Protein AF-A0A5N5D7E8-F1 (afdb_monomer_lite)

Radius of gyration: 18.17 Å; chains: 1; bounding box: 44×40×48 Å

Structure (mmCIF, N/CA/C/O backbone):
data_AF-A0A5N5D7E8-F1
#
_entry.id   AF-A0A5N5D7E8-F1
#
loop_
_atom_site.group_PDB
_atom_site.id
_atom_site.type_symbol
_atom_site.label_atom_id
_atom_site.label_alt_id
_atom_site.label_comp_id
_atom_site.label_asym_id
_atom_site.label_entity_id
_atom_site.label_seq_id
_atom_site.pdbx_PDB_ins_code
_atom_site.Cartn_x
_atom_site.Cartn_y
_atom_site.Cartn_z
_atom_site.occupancy
_atom_site.B_iso_or_equiv
_atom_site.auth_seq_id
_atom_site.auth_comp_id
_atom_site.auth_asym_id
_atom_site.auth_atom_id
_atom_site.pdbx_PDB_model_num
ATOM 1 N N . ASP A 1 1 ? -6.649 -5.852 -1.761 1.00 91.31 1 ASP A N 1
ATOM 2 C CA . ASP A 1 1 ? -5.616 -6.654 -1.072 1.00 91.31 1 ASP A CA 1
ATOM 3 C C . ASP A 1 1 ? -4.740 -5.853 -0.122 1.00 91.31 1 ASP A C 1
ATOM 5 O O . ASP A 1 1 ? -4.848 -6.105 1.066 1.00 91.31 1 ASP A O 1
ATOM 9 N N . ALA A 1 2 ? -3.958 -4.857 -0.558 1.00 96.06 2 ALA A N 1
ATOM 10 C CA . ALA A 1 2 ? -3.145 -4.054 0.377 1.00 96.06 2 ALA A CA 1
ATOM 11 C C . ALA A 1 2 ? -3.980 -3.377 1.487 1.00 96.06 2 ALA A C 1
ATOM 13 O O . ALA A 1 2 ? -3.629 -3.458 2.658 1.00 96.06 2 ALA A O 1
ATOM 14 N N . VAL A 1 3 ? -5.140 -2.801 1.139 1.00 96.62 3 VAL A N 1
ATOM 15 C CA . VAL A 1 3 ? -6.089 -2.256 2.131 1.00 96.62 3 VAL A CA 1
ATOM 16 C C . VAL A 1 3 ? -6.576 -3.344 3.092 1.00 96.62 3 VAL A C 1
ATOM 18 O O . VAL A 1 3 ? -6.564 -3.141 4.297 1.00 96.62 3 VAL A O 1
ATOM 21 N N . LEU A 1 4 ? -6.938 -4.526 2.586 1.00 97.56 4 LEU A N 1
ATOM 22 C CA . LEU A 1 4 ? -7.361 -5.652 3.425 1.00 97.56 4 LEU A CA 1
ATOM 23 C C . LEU A 1 4 ? -6.251 -6.083 4.401 1.00 97.56 4 LEU A C 1
ATOM 25 O O . LEU A 1 4 ? -6.533 -6.353 5.563 1.00 97.56 4 LEU A O 1
ATOM 29 N N . TYR A 1 5 ? -4.993 -6.083 3.957 1.00 97.88 5 TYR A N 1
ATOM 30 C CA . TYR A 1 5 ? -3.845 -6.345 4.821 1.00 97.88 5 TYR A CA 1
ATOM 31 C C . TYR A 1 5 ? -3.638 -5.247 5.876 1.00 97.88 5 TYR A C 1
ATOM 33 O O . TYR A 1 5 ? -3.314 -5.564 7.015 1.00 97.88 5 TYR A O 1
ATOM 41 N N . ALA A 1 6 ? -3.900 -3.975 5.554 1.00 96.69 6 ALA A N 1
ATOM 42 C CA . ALA A 1 6 ? -3.865 -2.893 6.543 1.00 96.69 6 ALA A CA 1
ATOM 43 C C . ALA A 1 6 ? -4.884 -3.136 7.662 1.00 96.69 6 ALA A C 1
ATOM 45 O O . ALA A 1 6 ? -4.550 -3.045 8.840 1.00 96.69 6 ALA A O 1
ATOM 46 N N . PHE A 1 7 ? -6.109 -3.518 7.295 1.00 97.12 7 PHE A N 1
ATOM 47 C CA . PHE A 1 7 ? -7.129 -3.903 8.266 1.00 97.12 7 PHE A CA 1
ATOM 48 C C . PHE A 1 7 ? -6.718 -5.132 9.085 1.00 97.12 7 PHE A C 1
ATOM 50 O O . PHE A 1 7 ? -6.923 -5.129 10.293 1.00 97.12 7 PHE A O 1
ATOM 57 N N . ASP A 1 8 ? -6.107 -6.150 8.471 1.00 97.50 8 ASP A N 1
ATOM 58 C CA . ASP A 1 8 ? -5.588 -7.323 9.190 1.00 97.50 8 ASP A CA 1
ATOM 59 C C . ASP A 1 8 ? -4.533 -6.935 10.236 1.00 97.50 8 ASP A C 1
ATOM 61 O O . ASP A 1 8 ? -4.607 -7.357 11.387 1.00 97.50 8 ASP A O 1
ATOM 65 N N . LEU A 1 9 ? -3.571 -6.086 9.860 1.00 96.12 9 LEU A N 1
ATOM 66 C CA . LEU A 1 9 ? -2.525 -5.606 10.762 1.00 96.12 9 LEU A CA 1
ATOM 67 C C . LEU A 1 9 ? -3.116 -4.904 11.988 1.00 96.12 9 LEU A C 1
ATOM 69 O O . LEU A 1 9 ? -2.756 -5.234 13.120 1.00 96.12 9 LEU A O 1
ATOM 73 N N . VAL A 1 10 ? -4.053 -3.978 11.773 1.00 95.00 10 VAL A N 1
ATOM 74 C CA . VAL A 1 10 ? -4.685 -3.254 12.881 1.00 95.00 10 VAL A CA 1
ATOM 75 C C . VAL A 1 10 ? -5.560 -4.190 13.713 1.00 95.00 10 VAL A C 1
ATOM 77 O O . VAL A 1 10 ? -5.510 -4.139 14.940 1.00 95.00 10 VAL A O 1
ATOM 80 N N . LEU A 1 11 ? -6.300 -5.102 13.079 1.00 95.31 11 LEU A N 1
ATOM 81 C CA . LEU A 1 11 ? -7.153 -6.063 13.773 1.00 95.31 11 LEU A CA 1
ATOM 82 C C . LEU A 1 11 ? -6.343 -7.024 14.655 1.00 95.31 11 LEU A C 1
ATOM 84 O O . LEU A 1 11 ? -6.746 -7.300 15.782 1.00 95.31 11 LEU A O 1
ATOM 88 N N . ARG A 1 12 ? -5.185 -7.504 14.189 1.00 94.19 12 ARG A N 1
ATOM 89 C CA . ARG A 1 12 ? -4.280 -8.355 14.984 1.00 94.19 12 ARG A CA 1
ATOM 90 C C . ARG A 1 12 ? -3.715 -7.630 16.202 1.00 94.19 12 ARG A C 1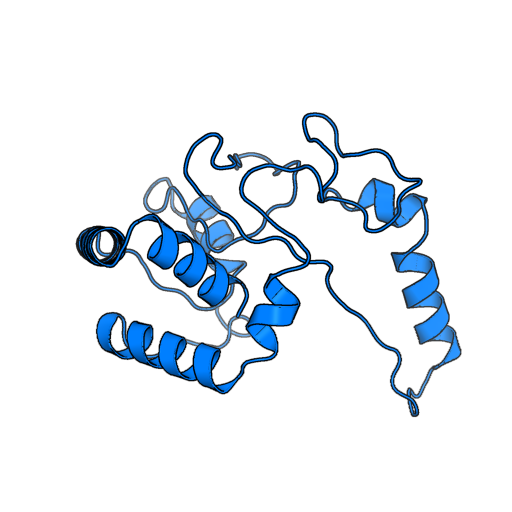
ATOM 92 O O . ARG A 1 12 ? -3.460 -8.271 17.217 1.00 94.19 12 ARG A O 1
ATOM 99 N N . GLN A 1 13 ? -3.508 -6.320 16.097 1.00 92.94 13 GLN A N 1
ATOM 100 C CA . GLN A 1 13 ? -2.916 -5.514 17.161 1.00 92.94 13 GLN A CA 1
ATOM 101 C C . GLN A 1 13 ? -3.950 -4.998 18.169 1.00 92.94 13 GLN A C 1
ATOM 103 O O . GLN A 1 13 ? -3.688 -5.002 19.368 1.00 92.94 13 GLN A O 1
ATOM 108 N N . GLN A 1 14 ? -5.112 -4.554 17.688 1.00 93.50 14 GLN A N 1
ATOM 109 C CA . GLN A 1 14 ? -6.129 -3.851 18.480 1.00 93.50 14 GLN A CA 1
ATOM 110 C C . GLN A 1 14 ? -7.372 -4.709 18.771 1.00 93.50 14 GLN A C 1
ATOM 112 O O . GLN A 1 14 ? -8.206 -4.353 19.604 1.00 93.50 14 GLN A O 1
ATOM 117 N N . GLY A 1 15 ? -7.508 -5.855 18.100 1.00 95.31 15 GLY A N 1
ATOM 118 C CA . GLY A 1 15 ? -8.643 -6.758 18.237 1.00 95.31 15 GLY A CA 1
ATOM 119 C C . GLY A 1 15 ? -9.931 -6.238 17.593 1.00 95.31 15 GLY A C 1
ATOM 120 O O . GLY A 1 15 ? -10.001 -5.147 17.027 1.00 95.31 15 GLY A O 1
ATOM 121 N N . LEU A 1 16 ? -10.990 -7.043 17.703 1.00 96.69 16 LEU A N 1
ATOM 122 C CA . LEU A 1 16 ? -12.302 -6.753 17.110 1.00 96.69 16 LEU A CA 1
ATOM 123 C C . LEU A 1 16 ? -12.936 -5.457 17.624 1.00 96.69 16 LEU A C 1
ATOM 125 O O . LEU A 1 16 ? -13.606 -4.777 16.855 1.00 96.69 16 LEU A O 1
ATOM 129 N N . ALA A 1 17 ? -12.673 -5.085 18.880 1.00 97.19 17 ALA A N 1
ATOM 130 C CA . ALA A 1 17 ? -13.223 -3.873 19.483 1.00 97.19 17 ALA A CA 1
ATOM 131 C C . ALA A 1 17 ? -12.837 -2.602 18.708 1.00 97.19 17 ALA A C 1
ATOM 133 O O . ALA A 1 17 ? -13.645 -1.682 18.600 1.00 97.19 17 ALA A O 1
ATOM 134 N N . TRP A 1 18 ? -11.635 -2.560 18.125 1.00 95.69 18 TRP A N 1
ATOM 135 C CA . TRP A 1 18 ? -11.238 -1.461 17.248 1.00 95.69 18 TRP A CA 1
ATOM 136 C C . TRP A 1 18 ? -12.099 -1.399 15.987 1.00 95.69 18 TRP A C 1
ATOM 138 O O . TRP A 1 18 ? -12.527 -0.317 15.587 1.00 95.69 18 TRP A O 1
ATOM 148 N N . PHE A 1 19 ? -12.380 -2.550 15.373 1.00 96.81 19 PHE A N 1
ATOM 149 C CA . PHE A 1 19 ? -13.180 -2.583 14.157 1.00 96.81 19 PHE A CA 1
ATOM 150 C C . PHE A 1 19 ? -14.634 -2.202 14.441 1.00 96.81 19 PHE A C 1
ATOM 152 O O . PHE A 1 19 ? -15.193 -1.376 13.728 1.00 96.81 19 PHE A O 1
ATOM 159 N N . ASP A 1 20 ? -15.218 -2.711 15.525 1.00 97.75 20 ASP A N 1
ATOM 160 C CA . ASP A 1 20 ? -16.570 -2.332 15.939 1.00 97.75 20 ASP A CA 1
ATOM 161 C C . ASP A 1 20 ? -16.656 -0.822 16.256 1.00 97.75 20 ASP A C 1
ATOM 163 O O . ASP A 1 20 ? -17.615 -0.157 15.860 1.00 97.75 20 ASP A O 1
ATOM 167 N N . ALA A 1 21 ? -15.622 -0.245 16.884 1.00 97.75 21 ALA A N 1
ATOM 168 C CA . ALA A 1 21 ? -15.532 1.198 17.113 1.00 97.75 21 ALA A CA 1
ATOM 169 C C . ALA A 1 21 ? -15.408 2.001 15.807 1.00 97.75 21 ALA A C 1
ATOM 171 O O . ALA A 1 21 ? -16.014 3.065 15.692 1.00 97.75 21 ALA A O 1
ATOM 172 N N . LEU A 1 22 ? -14.673 1.500 14.807 1.00 96.38 22 LEU A N 1
ATOM 173 C CA . LEU A 1 22 ? -14.616 2.112 13.477 1.00 96.38 22 LEU A CA 1
ATOM 174 C C . LEU A 1 22 ? -15.994 2.102 12.804 1.00 96.38 22 LEU A C 1
ATOM 176 O O . LEU A 1 22 ? -16.407 3.124 12.264 1.00 96.38 22 LEU A O 1
ATOM 180 N N . LEU A 1 23 ? -16.721 0.982 12.858 1.00 97.44 23 LEU A N 1
ATOM 181 C CA . LEU A 1 23 ? -18.067 0.877 12.282 1.00 97.44 23 LEU A CA 1
ATOM 182 C C . LEU A 1 23 ? -19.055 1.843 12.940 1.00 97.44 23 LEU A C 1
ATOM 184 O O . LEU A 1 23 ? -19.875 2.440 12.245 1.00 97.44 23 LEU A O 1
ATOM 188 N N . ALA A 1 24 ? -18.938 2.056 14.253 1.00 97.94 24 ALA A N 1
ATOM 189 C CA . ALA A 1 24 ? -19.766 3.015 14.981 1.00 97.94 24 ALA A CA 1
ATOM 190 C C . ALA A 1 24 ? -19.590 4.469 14.498 1.00 97.94 24 ALA A C 1
ATOM 192 O O . ALA A 1 24 ? -20.507 5.271 14.659 1.00 97.94 24 ALA A O 1
ATOM 193 N N . GLN A 1 25 ? -18.460 4.802 13.859 1.00 95.81 25 GLN A N 1
ATOM 194 C CA . GLN A 1 25 ? -18.242 6.118 13.246 1.00 95.81 25 GLN A CA 1
ATOM 195 C C . GLN A 1 25 ? -18.942 6.290 11.891 1.00 95.81 25 GLN A C 1
ATOM 197 O O . GLN A 1 25 ? -18.864 7.368 11.305 1.00 95.81 25 GLN A O 1
ATOM 202 N N . ASN A 1 26 ? -19.610 5.248 11.382 1.00 94.62 26 ASN A N 1
ATOM 203 C CA . ASN A 1 26 ? -20.286 5.232 10.084 1.00 94.62 26 ASN A CA 1
ATOM 204 C C . ASN A 1 26 ? -19.416 5.807 8.940 1.00 94.62 26 ASN A C 1
ATOM 206 O O . ASN A 1 26 ? -19.818 6.768 8.273 1.00 94.62 26 ASN A O 1
ATOM 210 N N . PRO A 1 27 ? -18.195 5.273 8.727 1.00 94.94 27 PRO A N 1
ATOM 211 C CA . PRO A 1 27 ? -17.299 5.787 7.704 1.00 94.94 27 PRO A CA 1
ATOM 212 C C . PRO A 1 27 ? -17.888 5.566 6.309 1.00 94.94 27 PRO A C 1
ATOM 214 O O . PRO A 1 27 ? -18.612 4.602 6.052 1.00 94.94 27 PRO A O 1
ATOM 217 N N . ARG A 1 28 ? -17.518 6.436 5.368 1.00 94.19 28 ARG A N 1
ATOM 218 C CA . ARG A 1 28 ? -17.849 6.227 3.960 1.00 94.19 28 ARG A CA 1
ATOM 219 C C . ARG A 1 28 ? -16.917 5.181 3.351 1.00 94.19 28 ARG A C 1
ATOM 221 O O . ARG A 1 28 ? -15.732 5.436 3.154 1.00 94.19 28 ARG A O 1
ATOM 228 N N . TRP A 1 29 ? -17.482 4.038 2.985 1.00 94.62 29 TRP A N 1
ATOM 229 C CA . TRP A 1 29 ? -16.794 3.007 2.214 1.00 94.62 29 TRP A CA 1
ATOM 230 C C . TRP A 1 29 ? -16.832 3.344 0.723 1.00 94.62 29 TRP A C 1
ATOM 232 O O . TRP A 1 29 ? -17.889 3.657 0.177 1.00 94.62 29 TRP A O 1
ATOM 242 N N . VAL A 1 30 ? -15.677 3.283 0.063 1.00 93.75 30 VAL A N 1
ATOM 243 C CA . VAL A 1 30 ? -15.540 3.522 -1.380 1.00 93.75 30 VAL A CA 1
ATOM 244 C C . VAL A 1 30 ? -14.652 2.469 -2.021 1.00 93.75 30 VAL A C 1
ATOM 246 O O . VAL A 1 30 ? -13.813 1.850 -1.362 1.00 93.75 30 VAL A O 1
ATOM 249 N N . ARG A 1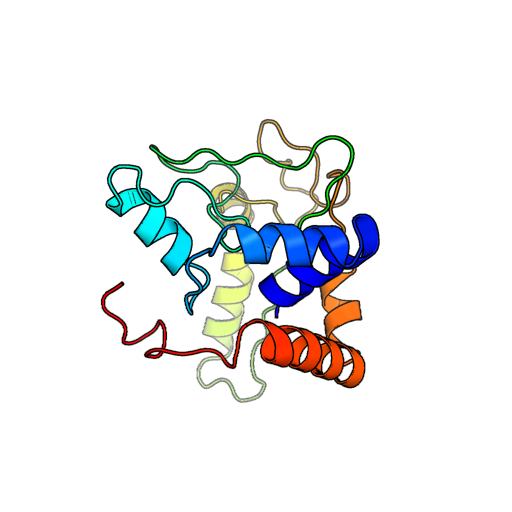 31 ? -14.836 2.271 -3.325 1.00 93.44 31 ARG A N 1
ATOM 250 C CA . ARG A 1 31 ? -13.913 1.497 -4.155 1.00 93.44 31 ARG A CA 1
ATOM 251 C C . ARG A 1 31 ? -12.800 2.420 -4.646 1.00 93.44 31 ARG A C 1
ATOM 253 O O . ARG A 1 31 ? -13.022 3.609 -4.801 1.00 93.44 31 ARG A O 1
ATOM 260 N N . GLY A 1 32 ? -11.625 1.845 -4.904 1.00 93.31 32 GLY A N 1
ATOM 261 C CA . GLY A 1 32 ? -10.454 2.584 -5.386 1.00 93.31 32 GLY A CA 1
ATOM 262 C C . GLY A 1 32 ? -9.660 3.213 -4.245 1.00 93.31 32 GLY A C 1
ATOM 263 O O . GLY A 1 32 ? -10.192 3.957 -3.433 1.00 93.31 32 GLY A O 1
ATOM 264 N N . SER A 1 33 ? -8.361 2.917 -4.164 1.00 93.94 33 SER A N 1
ATOM 265 C CA . SER A 1 33 ? -7.502 3.480 -3.111 1.00 93.94 33 SER A CA 1
ATOM 266 C C . SER A 1 33 ? -7.158 4.953 -3.338 1.00 93.94 33 SER A C 1
ATOM 268 O O . SER A 1 33 ? -6.716 5.608 -2.404 1.00 93.94 33 SER A O 1
ATOM 270 N N . ALA A 1 34 ? -7.371 5.489 -4.545 1.00 92.31 34 ALA A N 1
ATOM 271 C CA . ALA A 1 34 ? -7.220 6.918 -4.827 1.00 92.31 34 ALA A CA 1
ATOM 272 C C . ALA A 1 34 ? -8.419 7.739 -4.318 1.00 92.31 34 ALA A C 1
ATOM 274 O O . ALA A 1 34 ? -8.236 8.833 -3.785 1.00 92.31 34 ALA A O 1
ATOM 275 N N . THR A 1 35 ? -9.628 7.177 -4.397 1.00 93.44 35 THR A N 1
ATOM 276 C CA . THR A 1 35 ? -10.900 7.846 -4.093 1.00 93.44 35 THR A CA 1
ATOM 277 C C . THR A 1 35 ? -10.954 8.493 -2.702 1.00 93.44 35 THR A C 1
ATOM 279 O O . THR A 1 35 ? -11.422 9.626 -2.606 1.00 93.44 35 THR A O 1
ATOM 282 N N . PRO A 1 36 ? -10.434 7.887 -1.610 1.00 94.69 36 PRO A N 1
ATOM 283 C CA . PRO A 1 36 ? -10.386 8.560 -0.315 1.00 94.69 36 PRO A CA 1
ATOM 284 C C . PRO A 1 36 ? -9.609 9.881 -0.332 1.00 94.69 36 PRO A C 1
ATOM 286 O O . PRO A 1 36 ? -10.046 10.834 0.307 1.00 94.69 36 PRO A O 1
ATOM 289 N N . ALA A 1 37 ? -8.490 9.965 -1.061 1.00 94.12 37 ALA A N 1
ATOM 290 C CA . ALA A 1 37 ? -7.727 11.209 -1.158 1.00 94.12 37 ALA A CA 1
ATOM 291 C C . ALA A 1 37 ? -8.512 12.272 -1.937 1.00 94.12 37 ALA A C 1
ATOM 293 O O . ALA A 1 37 ? -8.645 13.390 -1.446 1.00 94.12 37 ALA A O 1
ATOM 294 N N . THR A 1 38 ? -9.110 11.902 -3.077 1.00 92.75 38 THR A N 1
ATOM 295 C CA . THR A 1 38 ? -9.985 12.791 -3.860 1.00 92.75 38 THR A CA 1
ATOM 296 C C . THR A 1 38 ? -11.124 13.347 -3.008 1.00 92.75 38 THR A C 1
ATOM 298 O O . THR A 1 38 ? -11.346 14.557 -2.963 1.00 92.75 38 THR A O 1
ATOM 301 N N . LEU A 1 39 ? -11.804 12.478 -2.255 1.00 93.62 39 LEU A N 1
ATOM 302 C CA . LEU A 1 39 ? -12.883 12.884 -1.361 1.00 93.62 39 LEU A CA 1
ATOM 303 C C . LEU A 1 39 ? -12.390 13.818 -0.257 1.00 93.62 39 LEU A C 1
ATOM 305 O O . LEU A 1 39 ? -13.014 14.849 -0.032 1.00 93.62 39 LEU A O 1
ATOM 309 N N . ILE A 1 40 ? -11.278 13.511 0.414 1.00 94.50 40 ILE A N 1
ATOM 310 C CA . ILE A 1 40 ? -10.718 14.390 1.452 1.00 94.50 40 ILE A CA 1
ATOM 311 C C . ILE A 1 40 ? -10.405 15.772 0.868 1.00 94.50 40 ILE A C 1
ATOM 313 O O . ILE A 1 40 ? -10.868 16.772 1.414 1.00 94.50 40 ILE A O 1
ATOM 317 N N . GLY A 1 41 ? -9.709 15.829 -0.273 1.00 92.00 41 GLY A N 1
ATOM 318 C CA . GLY A 1 41 ? -9.341 17.083 -0.934 1.00 92.00 41 GLY A CA 1
ATOM 319 C C . GLY A 1 41 ? -10.538 17.932 -1.371 1.00 92.00 41 GLY A C 1
ATOM 320 O O . GLY A 1 41 ? -10.472 19.158 -1.302 1.00 92.00 41 GLY A O 1
ATOM 321 N N . ASN A 1 42 ? -11.649 17.298 -1.758 1.00 90.56 42 ASN A N 1
ATOM 322 C CA . ASN A 1 42 ? -12.831 17.986 -2.288 1.00 90.56 42 ASN A CA 1
ATOM 323 C C . ASN A 1 42 ? -13.924 18.263 -1.242 1.00 90.56 42 ASN A C 1
ATOM 325 O O . ASN A 1 42 ? -14.835 19.051 -1.491 1.00 90.56 42 ASN A O 1
ATOM 329 N N . SER A 1 43 ? -13.884 17.621 -0.073 1.00 81.12 43 SER A N 1
ATOM 330 C CA . SER A 1 43 ? -15.052 17.544 0.820 1.00 81.12 43 SER A CA 1
ATOM 331 C C . SER A 1 43 ? -15.311 18.744 1.730 1.00 81.12 43 SER A C 1
ATOM 333 O O . SER A 1 43 ? -16.195 18.665 2.588 1.00 81.12 43 SER A O 1
ATOM 335 N N . ASN A 1 44 ? -14.565 19.841 1.576 1.00 85.31 44 ASN A N 1
ATOM 336 C CA . ASN A 1 44 ? -14.630 21.027 2.440 1.00 85.31 44 ASN A CA 1
ATOM 337 C C . ASN A 1 44 ? -14.729 20.676 3.947 1.00 85.31 44 ASN A C 1
ATOM 339 O O . ASN A 1 44 ? -15.506 21.272 4.691 1.00 85.31 44 ASN A O 1
ATOM 343 N N . GLY A 1 45 ? -13.988 19.646 4.379 1.00 83.06 45 GLY A N 1
ATOM 344 C CA . GLY A 1 45 ? -13.942 19.176 5.768 1.00 83.06 45 GLY A CA 1
ATOM 345 C C . GLY A 1 45 ? -14.948 18.086 6.157 1.00 83.06 45 GLY A C 1
ATOM 346 O O . GLY A 1 45 ? -14.930 17.656 7.306 1.00 83.06 45 GLY A O 1
ATOM 347 N N . THR A 1 46 ? -15.795 17.598 5.243 1.00 90.44 46 THR A N 1
ATOM 348 C CA . THR A 1 46 ? -16.720 16.480 5.539 1.00 90.44 46 THR A CA 1
ATOM 349 C C . THR A 1 46 ? -15.974 15.149 5.690 1.00 90.44 46 THR A C 1
ATOM 351 O O . THR A 1 46 ? -16.330 14.336 6.540 1.00 90.44 46 THR A O 1
ATOM 354 N N . TYR A 1 47 ? -14.920 14.928 4.900 1.00 93.38 47 TYR A N 1
ATOM 355 C CA . TYR A 1 47 ? -13.988 13.811 5.047 1.00 93.38 47 TYR A CA 1
ATOM 356 C C . TYR A 1 47 ? -12.604 14.368 5.365 1.00 93.38 47 TYR A C 1
ATOM 358 O O . TYR A 1 47 ? -12.088 15.222 4.649 1.00 93.38 47 TYR A O 1
ATOM 366 N N . THR A 1 48 ? -11.998 13.888 6.447 1.00 92.38 48 THR A N 1
ATOM 367 C CA . THR A 1 48 ? -10.776 14.499 6.992 1.00 92.38 48 THR A CA 1
ATOM 368 C C . THR A 1 48 ? -9.588 13.551 7.057 1.00 92.38 48 THR A C 1
ATOM 370 O O . THR A 1 48 ? -8.453 14.016 7.100 1.00 92.38 48 THR A O 1
ATOM 373 N N . ALA A 1 49 ? -9.814 12.236 7.052 1.00 93.88 49 ALA A N 1
ATOM 374 C CA . ALA A 1 49 ? -8.748 11.255 7.192 1.00 93.88 49 ALA A CA 1
ATOM 375 C C . ALA A 1 49 ? -9.083 9.929 6.503 1.00 93.88 49 ALA A C 1
ATOM 377 O O . ALA A 1 49 ? -10.240 9.519 6.410 1.00 93.88 49 ALA A O 1
ATOM 378 N N . SER A 1 50 ? -8.038 9.240 6.052 1.00 94.62 50 SER A N 1
ATOM 379 C CA . SER A 1 50 ? -8.089 7.862 5.576 1.00 94.62 50 SER A CA 1
ATOM 380 C C . SER A 1 50 ? -6.727 7.209 5.796 1.00 94.62 50 SER A C 1
ATOM 382 O O . SER A 1 50 ? -5.697 7.856 5.631 1.00 94.62 50 SER A O 1
ATOM 384 N N . PHE A 1 51 ? -6.726 5.920 6.134 1.00 93.69 51 PHE A N 1
ATOM 385 C CA . PHE A 1 51 ? -5.523 5.077 6.164 1.00 93.69 51 PHE A CA 1
ATOM 386 C C . PHE A 1 51 ? -5.498 4.070 4.998 1.00 93.69 51 PHE A C 1
ATOM 388 O O . PHE A 1 51 ? -4.708 3.130 4.989 1.00 93.69 51 PHE A O 1
ATOM 395 N N . THR A 1 52 ? -6.389 4.241 4.015 1.00 94.94 52 THR A N 1
ATOM 396 C CA . THR A 1 52 ? -6.601 3.306 2.897 1.00 94.94 52 THR A CA 1
ATOM 397 C C . THR A 1 52 ? -6.162 3.883 1.547 1.00 94.94 52 THR A C 1
ATOM 399 O O . THR A 1 52 ? -6.534 3.349 0.501 1.00 94.94 52 THR A O 1
ATOM 402 N N . THR A 1 53 ? -5.403 4.982 1.565 1.00 94.06 53 THR A N 1
ATOM 403 C CA . THR A 1 53 ? -4.839 5.670 0.393 1.00 94.06 53 THR A CA 1
ATOM 404 C C . THR A 1 53 ? -3.321 5.807 0.526 1.00 94.06 53 THR A C 1
ATOM 406 O O . THR A 1 53 ? -2.767 5.604 1.606 1.00 94.06 53 THR A O 1
ATOM 409 N N . ALA A 1 54 ? -2.645 6.141 -0.572 1.00 90.44 54 ALA A N 1
ATOM 410 C CA . ALA A 1 54 ? -1.213 6.401 -0.612 1.00 90.44 54 ALA A CA 1
ATOM 411 C C . ALA A 1 54 ? -0.943 7.709 -1.368 1.00 90.44 54 ALA A C 1
ATOM 413 O O . ALA A 1 54 ? -1.433 7.896 -2.480 1.00 90.44 54 ALA A O 1
ATOM 414 N N . LEU A 1 55 ? -0.146 8.593 -0.765 1.00 90.38 55 LEU A N 1
ATOM 415 C CA . LEU A 1 55 ? 0.197 9.920 -1.299 1.00 90.38 55 LEU A CA 1
ATOM 416 C C . LEU A 1 55 ? 1.723 10.164 -1.339 1.00 90.38 55 LEU A C 1
ATOM 418 O O . LEU A 1 55 ? 2.170 11.298 -1.484 1.00 90.38 55 LEU A O 1
ATOM 422 N N . GLY A 1 56 ? 2.524 9.099 -1.219 1.00 88.19 56 GLY A N 1
ATOM 423 C CA . GLY A 1 56 ? 3.988 9.178 -1.141 1.00 88.19 56 GLY A CA 1
ATOM 424 C C . GLY A 1 56 ? 4.493 9.575 0.250 1.00 88.19 56 GLY A C 1
ATOM 425 O O . GLY A 1 56 ? 3.760 9.477 1.227 1.00 88.19 56 GLY A O 1
ATOM 426 N N . LEU A 1 57 ? 5.759 9.986 0.345 1.00 90.25 57 LEU A N 1
ATOM 427 C CA . LEU A 1 57 ? 6.388 10.458 1.594 1.00 90.25 57 LEU A CA 1
ATOM 428 C C . LEU A 1 57 ? 6.501 11.981 1.684 1.00 90.25 57 LEU A C 1
ATOM 430 O O . LEU A 1 57 ? 6.798 12.524 2.747 1.00 90.25 57 LEU A O 1
ATOM 434 N N . SER A 1 58 ? 6.234 12.654 0.568 1.00 88.75 58 SER A N 1
ATOM 435 C CA . SER A 1 58 ? 6.134 14.104 0.452 1.00 88.75 58 SER A CA 1
ATOM 436 C C . SER A 1 58 ? 4.766 14.436 -0.155 1.00 88.75 58 SER A C 1
ATOM 438 O O . SER A 1 58 ? 4.661 14.615 -1.373 1.00 88.75 58 SER A O 1
ATOM 440 N N . PRO A 1 59 ? 3.688 14.408 0.651 1.00 90.19 59 PRO A N 1
ATOM 441 C CA . PRO A 1 59 ? 2.349 14.688 0.152 1.00 90.19 59 PRO A CA 1
ATOM 442 C C . PRO A 1 59 ? 2.252 16.132 -0.363 1.00 90.19 59 PRO A C 1
ATOM 444 O O . PRO A 1 59 ? 2.777 17.047 0.277 1.00 90.19 59 PRO A O 1
ATOM 447 N N . PRO A 1 60 ? 1.554 16.384 -1.483 1.00 89.31 60 PRO A N 1
ATOM 448 C CA . PRO A 1 60 ? 1.284 17.748 -1.914 1.00 89.31 60 PRO A CA 1
ATOM 449 C C . PRO A 1 60 ? 0.291 18.429 -0.961 1.00 89.31 60 PRO A C 1
ATOM 451 O O . PRO A 1 60 ? -0.582 17.782 -0.381 1.00 89.31 60 PRO A O 1
ATOM 454 N N . ALA A 1 61 ? 0.368 19.756 -0.840 1.00 88.44 61 ALA A N 1
ATOM 455 C CA . ALA A 1 61 ? -0.654 20.524 -0.130 1.00 88.44 61 ALA A CA 1
ATOM 456 C C . ALA A 1 61 ? -2.047 20.293 -0.766 1.00 88.44 61 ALA A C 1
ATOM 458 O O . ALA A 1 61 ? -2.139 20.194 -1.992 1.00 88.44 61 ALA A O 1
ATOM 459 N N . PRO A 1 62 ? -3.135 20.228 0.027 1.00 88.62 62 PRO A N 1
ATOM 460 C CA . PRO A 1 62 ? -3.216 20.485 1.470 1.00 88.62 62 PRO A CA 1
ATOM 461 C C . PRO A 1 62 ? -3.046 19.230 2.347 1.00 88.62 62 PRO A C 1
ATOM 463 O O . PRO A 1 62 ? -3.385 19.266 3.529 1.00 88.62 62 PRO A O 1
ATOM 466 N N . TYR A 1 63 ? -2.586 18.108 1.790 1.00 93.31 63 TYR A N 1
ATOM 467 C CA . TYR A 1 63 ? -2.528 16.846 2.520 1.00 93.31 63 TYR A CA 1
ATOM 468 C C . TYR A 1 63 ? -1.384 16.818 3.533 1.00 93.31 63 TYR A C 1
ATOM 470 O O . TYR A 1 63 ? -0.320 17.399 3.327 1.00 93.31 63 TYR A O 1
ATOM 478 N N . ASN A 1 64 ? -1.603 16.069 4.611 1.00 91.94 64 ASN A N 1
ATOM 479 C CA . ASN A 1 64 ? -0.559 15.662 5.537 1.00 91.94 64 ASN A CA 1
ATOM 480 C C . ASN A 1 64 ? -0.589 14.139 5.690 1.00 91.94 64 ASN A C 1
ATOM 482 O O . ASN A 1 64 ? -1.657 13.530 5.621 1.00 91.94 64 ASN A O 1
ATOM 486 N N . ILE A 1 65 ? 0.575 13.536 5.916 1.00 90.69 65 ILE A N 1
ATOM 487 C CA . ILE A 1 65 ? 0.715 12.105 6.186 1.00 90.69 65 ILE A CA 1
ATOM 488 C C . ILE A 1 65 ? 1.386 11.951 7.543 1.00 90.69 65 ILE A C 1
ATOM 490 O O . ILE A 1 65 ? 2.350 12.646 7.853 1.00 90.69 65 ILE A O 1
ATOM 494 N N . SER A 1 66 ? 0.880 11.020 8.342 1.00 89.88 66 SER A N 1
ATOM 495 C CA . SER A 1 66 ? 1.529 10.570 9.565 1.00 89.88 66 SER A CA 1
ATOM 496 C C . SER A 1 66 ? 1.646 9.053 9.558 1.00 89.88 66 SER A C 1
ATOM 498 O O . SER A 1 66 ? 0.791 8.342 9.025 1.00 89.88 66 SER A O 1
ATOM 500 N N . PHE A 1 67 ? 2.721 8.564 10.166 1.00 89.94 67 PHE A N 1
ATOM 501 C CA . PHE A 1 67 ? 2.920 7.146 10.420 1.00 89.94 67 PHE A CA 1
ATOM 502 C C . PHE A 1 67 ? 2.680 6.866 11.904 1.00 89.94 67 PHE A C 1
ATOM 504 O O . PHE A 1 67 ? 2.967 7.721 12.744 1.00 89.94 67 PHE A O 1
ATOM 511 N N . PRO A 1 68 ? 2.134 5.696 12.261 1.00 86.00 68 PRO A N 1
ATOM 512 C CA . PRO A 1 68 ? 1.922 5.353 13.659 1.00 86.00 68 PRO A CA 1
ATOM 513 C C . PRO A 1 68 ? 3.265 5.145 14.383 1.00 86.00 68 PRO A C 1
ATOM 515 O O . PRO A 1 68 ? 3.937 4.143 14.175 1.00 86.00 68 PRO A O 1
ATOM 518 N N . GLU A 1 69 ? 3.650 6.086 15.251 1.00 66.06 69 GLU A N 1
ATOM 519 C CA . GLU A 1 69 ? 4.997 6.136 15.852 1.00 66.06 69 GLU A CA 1
ATOM 520 C C . GLU A 1 69 ? 5.263 5.090 16.951 1.00 66.06 69 GLU A C 1
ATOM 522 O O . GLU A 1 69 ? 6.410 4.710 17.168 1.00 66.06 69 GLU A O 1
ATOM 527 N N . THR A 1 70 ? 4.237 4.632 17.680 1.00 66.94 70 THR A N 1
ATOM 528 C CA . THR A 1 70 ? 4.438 3.852 18.924 1.00 66.94 70 THR A CA 1
ATOM 529 C C . THR A 1 70 ? 3.658 2.543 19.018 1.00 66.94 70 THR A C 1
ATOM 531 O O . THR A 1 70 ? 4.110 1.621 19.694 1.00 66.94 70 THR A O 1
ATOM 534 N N . SER A 1 71 ? 2.487 2.428 18.386 1.00 68.62 71 SER A N 1
ATOM 535 C CA . SER A 1 71 ? 1.582 1.286 18.620 1.00 68.62 71 SER A CA 1
ATOM 536 C C . SER A 1 71 ? 0.632 0.975 17.464 1.00 68.62 71 SER A C 1
ATOM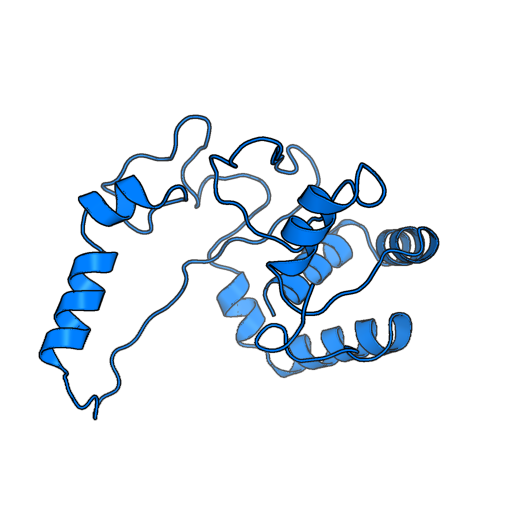 538 O O . SER A 1 71 ? -0.389 0.319 17.665 1.00 68.62 71 SER A O 1
ATOM 540 N N . GLY A 1 72 ? 0.953 1.426 16.253 1.00 81.50 72 GLY A N 1
ATOM 541 C CA . GLY A 1 72 ? 0.170 1.107 15.063 1.00 81.50 72 GLY A CA 1
ATOM 542 C C . GLY A 1 72 ? 1.031 0.490 13.975 1.00 81.50 72 GLY A C 1
ATOM 543 O O . GLY A 1 72 ? 2.252 0.643 13.960 1.00 81.50 72 GLY A O 1
ATOM 544 N N . ALA A 1 73 ? 0.364 -0.206 13.066 1.00 91.81 73 ALA A N 1
ATOM 545 C CA . ALA A 1 73 ? 0.974 -0.802 11.898 1.00 91.81 73 ALA A CA 1
ATOM 546 C C . ALA A 1 73 ? 0.400 -0.178 10.623 1.00 91.81 73 ALA A C 1
ATOM 548 O O . ALA A 1 73 ? -0.769 0.208 10.576 1.00 91.81 73 ALA A O 1
ATOM 549 N N . PHE A 1 74 ? 1.219 -0.095 9.584 1.00 94.12 74 PHE A N 1
ATOM 550 C CA . PHE A 1 74 ? 0.806 0.314 8.250 1.00 94.12 74 PHE A CA 1
ATOM 551 C C . PHE A 1 74 ? 1.417 -0.613 7.204 1.00 94.12 74 PHE A C 1
ATOM 553 O O . PHE A 1 74 ? 2.227 -1.488 7.507 1.00 94.12 74 PHE A O 1
ATOM 560 N N . VAL A 1 75 ? 0.972 -0.456 5.961 1.00 95.00 75 VAL A N 1
ATOM 561 C CA . VAL A 1 75 ? 1.334 -1.362 4.876 1.00 95.00 75 VAL A CA 1
ATOM 562 C C . VAL A 1 75 ? 2.375 -0.715 3.978 1.00 95.00 75 VAL A C 1
ATOM 564 O O . VAL A 1 75 ? 2.144 0.355 3.420 1.00 95.00 75 VAL A O 1
ATOM 567 N N . THR A 1 76 ? 3.487 -1.414 3.776 1.00 95.00 76 THR A N 1
ATOM 568 C CA . THR A 1 76 ? 4.445 -1.150 2.698 1.00 95.00 76 THR A CA 1
ATOM 569 C C . THR A 1 76 ? 4.758 -2.443 1.958 1.00 95.00 76 THR A C 1
ATOM 571 O O . THR A 1 76 ? 4.657 -3.539 2.511 1.00 95.00 76 THR A O 1
ATOM 574 N N . TRP A 1 77 ? 5.092 -2.326 0.675 1.00 96.25 77 TRP A N 1
ATOM 575 C CA . TRP A 1 77 ? 5.547 -3.439 -0.151 1.00 96.25 77 TRP A CA 1
ATOM 576 C C . TRP A 1 77 ? 6.295 -2.899 -1.372 1.00 96.25 77 TRP A C 1
ATOM 578 O O . TRP A 1 77 ? 5.966 -1.816 -1.862 1.00 96.25 77 TRP A O 1
ATOM 588 N N . PRO A 1 78 ? 7.272 -3.644 -1.906 1.00 95.19 78 PRO A N 1
ATOM 589 C CA . PRO A 1 78 ? 7.815 -3.347 -3.219 1.00 95.19 78 PRO A CA 1
ATOM 590 C C . PRO A 1 78 ? 6.797 -3.769 -4.282 1.00 95.19 78 PRO A C 1
ATOM 592 O O . PRO A 1 78 ? 6.452 -4.950 -4.393 1.00 95.19 78 PRO A O 1
ATOM 595 N N . GLN A 1 79 ? 6.307 -2.820 -5.079 1.00 94.19 79 GLN A N 1
ATOM 596 C CA . GLN A 1 79 ? 5.470 -3.153 -6.228 1.00 94.19 79 GLN A CA 1
ATOM 597 C C . GLN A 1 79 ? 6.277 -4.022 -7.202 1.00 94.19 79 GLN A C 1
ATOM 599 O O . GLN A 1 79 ? 7.363 -3.641 -7.642 1.00 94.19 79 GLN A O 1
ATOM 604 N N . THR A 1 80 ? 5.760 -5.205 -7.528 1.00 94.69 80 THR A N 1
ATOM 605 C CA . THR A 1 80 ? 6.448 -6.150 -8.411 1.00 94.69 80 THR A CA 1
ATOM 606 C C . THR A 1 80 ? 6.083 -5.901 -9.871 1.00 94.69 80 THR A C 1
ATOM 608 O O . THR A 1 80 ? 4.966 -5.504 -10.201 1.00 94.69 80 THR A O 1
ATOM 611 N N . GLY A 1 81 ? 7.042 -6.148 -10.761 1.00 94.69 81 GLY A N 1
ATOM 612 C CA . GLY A 1 81 ? 6.852 -6.099 -12.207 1.00 94.69 81 GLY A CA 1
ATOM 613 C C . GLY A 1 81 ? 7.544 -7.282 -12.871 1.00 94.69 81 GLY A C 1
ATOM 614 O O . GLY A 1 81 ? 8.572 -7.759 -12.389 1.00 94.69 81 GLY A O 1
ATOM 615 N N . ALA A 1 82 ? 6.999 -7.744 -13.994 1.00 97.56 82 ALA A N 1
ATOM 616 C CA . ALA A 1 82 ? 7.573 -8.818 -14.795 1.00 97.56 82 ALA A CA 1
ATOM 617 C C . ALA A 1 82 ? 7.349 -8.558 -16.288 1.00 97.56 82 ALA A C 1
ATOM 619 O O . ALA A 1 82 ? 6.345 -7.970 -16.687 1.00 97.56 82 ALA A O 1
ATOM 620 N N . ILE A 1 83 ? 8.270 -9.057 -17.112 1.00 98.00 83 ILE A N 1
ATOM 621 C CA . ILE A 1 83 ? 8.130 -9.062 -1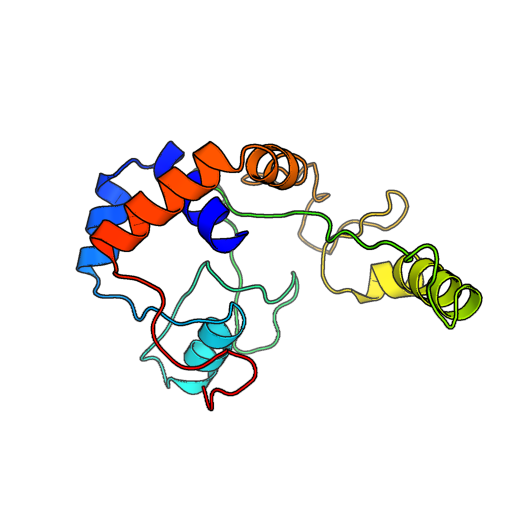8.567 1.00 98.00 83 ILE A CA 1
ATOM 622 C C . ILE A 1 83 ? 7.496 -10.394 -18.959 1.00 98.00 83 ILE A C 1
ATOM 624 O O . ILE A 1 83 ? 8.036 -11.457 -18.648 1.00 98.00 83 ILE A O 1
ATOM 628 N N . LEU A 1 84 ? 6.347 -10.345 -19.635 1.00 97.75 84 LEU A N 1
ATOM 629 C CA . LEU A 1 84 ? 5.712 -11.547 -20.170 1.00 97.75 84 LEU A CA 1
ATOM 630 C C . LEU A 1 84 ? 6.622 -12.199 -21.215 1.00 97.75 84 LEU A C 1
ATOM 632 O O . LEU A 1 84 ? 7.217 -11.503 -22.038 1.00 97.75 84 LEU A O 1
ATOM 636 N N . ARG A 1 85 ? 6.697 -13.536 -21.208 1.00 97.81 85 ARG A N 1
ATOM 637 C CA . ARG A 1 85 ? 7.538 -14.302 -22.144 1.00 97.81 85 ARG A CA 1
ATOM 638 C C . ARG A 1 85 ? 7.264 -13.934 -23.603 1.00 97.81 85 ARG A C 1
ATOM 640 O O . ARG A 1 85 ? 8.205 -13.768 -24.370 1.00 97.81 85 ARG A O 1
ATOM 647 N N . ASP A 1 86 ? 5.988 -13.757 -23.930 1.00 97.62 86 ASP A N 1
ATOM 648 C CA . ASP A 1 86 ? 5.505 -13.462 -25.279 1.00 97.62 86 ASP A CA 1
ATOM 649 C C . ASP A 1 86 ? 5.131 -11.976 -25.439 1.00 97.62 86 ASP A C 1
ATOM 651 O O . ASP A 1 86 ? 4.237 -11.627 -26.209 1.00 97.62 86 ASP A O 1
ATOM 655 N N . ALA A 1 87 ? 5.777 -11.077 -24.681 1.00 98.00 87 ALA A N 1
ATOM 656 C CA . ALA A 1 87 ? 5.565 -9.641 -24.832 1.00 98.00 87 ALA A CA 1
ATOM 657 C C . ALA A 1 87 ? 5.857 -9.217 -26.288 1.00 98.00 87 ALA A C 1
ATOM 659 O O . ALA A 1 87 ? 6.940 -9.517 -26.792 1.00 98.00 87 ALA A O 1
ATOM 660 N N . PRO A 1 88 ? 4.956 -8.475 -26.963 1.00 98.19 88 PRO A N 1
ATOM 661 C CA . PRO A 1 88 ? 5.132 -8.100 -28.372 1.00 98.19 88 PRO A CA 1
ATOM 662 C C . PRO A 1 88 ? 6.319 -7.149 -28.600 1.00 98.19 88 PRO A C 1
ATOM 664 O O . PRO A 1 88 ? 6.830 -7.039 -29.714 1.00 98.19 88 PRO A O 1
ATOM 667 N N . HIS A 1 89 ? 6.779 -6.477 -27.538 1.00 98.38 89 HIS A N 1
ATOM 668 C CA . HIS A 1 89 ? 7.914 -5.552 -27.547 1.00 98.38 89 HIS A CA 1
ATOM 669 C C . HIS A 1 89 ? 8.870 -5.857 -26.375 1.00 98.38 89 HIS A C 1
ATOM 671 O O . HIS A 1 89 ? 8.928 -5.092 -25.408 1.00 98.38 89 HIS A O 1
ATOM 677 N N . PRO A 1 90 ? 9.618 -6.977 -26.415 1.00 98.12 90 PRO A N 1
ATOM 678 C CA . PRO A 1 90 ? 10.405 -7.435 -25.270 1.00 98.12 90 PRO A CA 1
ATOM 679 C C . PRO A 1 90 ? 11.559 -6.483 -24.929 1.00 98.12 90 PRO A C 1
ATOM 681 O O . PRO A 1 90 ? 11.838 -6.262 -23.753 1.00 98.12 90 PRO A O 1
ATOM 684 N N . GLU A 1 91 ? 12.197 -5.860 -25.925 1.00 98.62 91 GLU A N 1
ATOM 685 C CA . GLU A 1 91 ? 13.270 -4.883 -25.682 1.00 98.62 91 GLU A CA 1
ATOM 686 C C . GLU A 1 91 ? 12.741 -3.582 -25.066 1.00 98.62 91 GLU A C 1
ATOM 688 O O . GLU A 1 91 ? 13.359 -3.039 -24.153 1.00 98.62 91 GLU A O 1
ATOM 693 N N . SER A 1 92 ? 11.558 -3.117 -25.477 1.00 98.56 92 SER A N 1
ATOM 694 C CA . SER A 1 92 ? 10.904 -1.966 -24.843 1.00 98.56 92 SER A CA 1
ATOM 695 C C . SER A 1 92 ? 10.469 -2.279 -23.409 1.00 98.56 92 SER A C 1
ATOM 697 O O . SER A 1 92 ? 10.609 -1.433 -22.531 1.00 98.56 92 SER A O 1
ATOM 699 N N . ALA A 1 93 ? 10.001 -3.502 -23.140 1.00 98.50 93 ALA A N 1
ATOM 700 C CA . ALA A 1 93 ? 9.683 -3.938 -21.783 1.00 98.50 93 ALA A CA 1
ATOM 701 C C . ALA A 1 93 ? 10.940 -3.985 -20.892 1.00 98.50 93 ALA A C 1
ATOM 703 O O . ALA A 1 93 ? 10.910 -3.508 -19.759 1.00 98.50 93 ALA A O 1
ATOM 704 N N . LYS A 1 94 ? 12.075 -4.474 -21.414 1.00 98.62 94 LYS A N 1
ATOM 705 C CA . LYS A 1 94 ? 13.370 -4.408 -20.713 1.00 98.62 94 LYS A CA 1
ATOM 706 C C . LYS A 1 94 ? 13.791 -2.968 -20.450 1.00 98.62 94 LYS A C 1
ATOM 708 O O . LYS A 1 94 ? 14.202 -2.663 -19.335 1.00 98.62 94 LYS A O 1
ATOM 713 N N . LEU A 1 95 ? 13.654 -2.084 -21.441 1.00 98.62 95 LEU A N 1
ATOM 714 C CA . LEU A 1 95 ? 13.959 -0.664 -21.284 1.00 98.62 95 LEU A CA 1
ATOM 715 C C . LEU A 1 95 ? 13.119 -0.034 -20.169 1.00 98.62 95 LEU A C 1
ATOM 717 O O . LEU A 1 95 ? 13.675 0.671 -19.334 1.00 98.62 95 LEU A O 1
ATOM 721 N N . LEU A 1 96 ? 11.818 -0.330 -20.108 1.00 98.25 96 LEU A N 1
ATOM 722 C CA . LEU A 1 96 ? 10.939 0.152 -19.042 1.00 98.25 96 LEU A CA 1
ATOM 723 C C . LEU A 1 96 ? 11.402 -0.328 -17.660 1.00 98.25 96 LEU A C 1
ATOM 725 O O . LEU A 1 96 ? 11.497 0.474 -16.737 1.00 98.25 96 LEU A O 1
ATOM 729 N N . HIS A 1 97 ? 11.738 -1.610 -17.512 1.00 98.00 97 HIS A N 1
ATOM 730 C CA . HIS A 1 97 ? 12.253 -2.143 -16.247 1.00 98.00 97 HIS A CA 1
ATOM 731 C C . HIS A 1 97 ? 13.586 -1.494 -15.843 1.00 98.00 97 HIS A C 1
ATOM 733 O O . HIS A 1 97 ? 13.760 -1.113 -14.685 1.00 98.00 97 HIS A O 1
ATOM 739 N N . SER A 1 98 ? 14.508 -1.321 -16.795 1.00 98.25 98 SER A N 1
ATOM 740 C CA . SER A 1 98 ? 15.777 -0.620 -16.572 1.00 98.25 98 SER A CA 1
ATOM 741 C C . SER A 1 98 ? 15.570 0.847 -16.197 1.00 98.25 98 SER A C 1
ATOM 743 O O . SER A 1 98 ? 16.264 1.352 -15.320 1.00 98.25 98 SER A O 1
ATOM 745 N N . PHE A 1 99 ? 14.605 1.527 -16.823 1.00 97.81 99 PHE A N 1
ATOM 746 C CA . PHE A 1 99 ? 14.235 2.903 -16.500 1.00 97.81 99 PHE A CA 1
ATOM 747 C C . PHE A 1 99 ? 13.659 3.008 -15.085 1.00 97.81 99 PHE A C 1
ATOM 749 O O . PHE A 1 99 ? 14.139 3.822 -14.301 1.00 97.81 99 PHE A O 1
ATOM 756 N N . ILE A 1 100 ? 12.704 2.144 -14.720 1.00 97.06 100 ILE A N 1
ATOM 757 C CA . ILE A 1 100 ? 12.095 2.133 -13.381 1.00 97.06 100 ILE A CA 1
ATOM 758 C C . ILE A 1 100 ? 13.165 1.948 -12.294 1.00 97.06 100 ILE A C 1
ATOM 760 O O . ILE A 1 100 ? 13.104 2.614 -11.261 1.00 97.06 100 ILE A O 1
ATOM 764 N N . LEU A 1 101 ? 14.162 1.088 -12.536 1.00 96.88 101 LEU A N 1
ATOM 765 C CA . LEU A 1 101 ? 15.283 0.819 -11.625 1.00 96.88 101 LEU A CA 1
ATOM 766 C C . LEU A 1 101 ? 16.466 1.789 -11.780 1.00 96.88 101 LEU A C 1
ATOM 768 O O . LEU A 1 101 ? 17.471 1.658 -11.073 1.00 96.88 101 LEU A O 1
ATOM 772 N N . SER A 1 102 ? 16.394 2.756 -12.693 1.00 97.75 102 SER A N 1
ATOM 773 C CA . SER A 1 102 ? 17.441 3.767 -12.832 1.00 97.75 102 SER A CA 1
ATOM 774 C C . SER A 1 102 ? 17.547 4.599 -11.552 1.00 97.75 102 SER A C 1
ATOM 776 O O . SER A 1 102 ? 16.576 4.749 -10.810 1.00 97.75 102 SER A O 1
ATOM 778 N N . LYS A 1 103 ? 18.750 5.108 -11.260 1.00 97.25 103 LYS A N 1
ATOM 779 C CA . LYS A 1 103 ? 18.991 5.858 -10.018 1.00 97.25 103 LYS A CA 1
ATOM 780 C C . LYS A 1 103 ? 18.143 7.130 -10.001 1.00 97.25 103 LYS A C 1
ATOM 782 O O . LYS A 1 103 ? 17.431 7.365 -9.037 1.00 97.25 103 LYS A O 1
ATOM 787 N N . GLU A 1 104 ? 18.138 7.838 -11.127 1.00 96.75 104 GLU A N 1
ATOM 788 C CA . GLU A 1 104 ? 17.336 9.039 -11.363 1.00 96.75 104 GLU A CA 1
ATOM 789 C C . GLU A 1 104 ? 15.839 8.804 -11.109 1.00 96.75 104 GLU A C 1
ATOM 791 O O . GLU A 1 104 ? 15.222 9.545 -10.349 1.00 96.75 104 GLU A O 1
ATOM 796 N N . ASN A 1 105 ? 15.251 7.739 -11.672 1.00 96.25 105 ASN A N 1
ATOM 797 C CA . ASN A 1 105 ? 13.832 7.451 -11.453 1.00 96.25 105 ASN A CA 1
ATOM 798 C C . ASN A 1 105 ? 13.532 7.044 -9.999 1.00 96.25 105 ASN A C 1
ATOM 800 O O . ASN A 1 105 ? 12.494 7.417 -9.458 1.00 96.25 105 ASN A O 1
ATOM 804 N N . GLN A 1 106 ? 14.423 6.282 -9.354 1.00 95.75 106 GLN A N 1
ATOM 805 C CA . GLN A 1 106 ? 14.249 5.891 -7.950 1.00 95.75 106 GLN A CA 1
ATOM 806 C C . GLN A 1 106 ? 14.329 7.107 -7.010 1.00 95.75 106 GLN A C 1
ATOM 808 O O . GLN A 1 106 ? 13.485 7.229 -6.124 1.00 95.75 106 GLN A O 1
ATOM 813 N N . GLU A 1 107 ? 15.258 8.037 -7.249 1.00 93.69 107 GLU A N 1
ATOM 814 C CA . GLU A 1 107 ? 15.385 9.300 -6.504 1.00 93.69 107 GLU A CA 1
ATOM 815 C C . GLU A 1 107 ? 14.185 10.236 -6.727 1.00 93.69 107 GLU A C 1
ATOM 817 O O . GLU A 1 107 ? 13.735 10.902 -5.797 1.00 93.69 107 GLU A O 1
ATOM 822 N N . ALA A 1 108 ? 13.616 10.255 -7.936 1.00 91.38 108 ALA A N 1
ATOM 823 C CA . ALA A 1 108 ? 12.463 11.090 -8.277 1.00 91.38 108 ALA A CA 1
ATOM 824 C C . ALA A 1 108 ? 11.103 10.521 -7.818 1.00 91.38 108 ALA A C 1
ATOM 826 O O . AL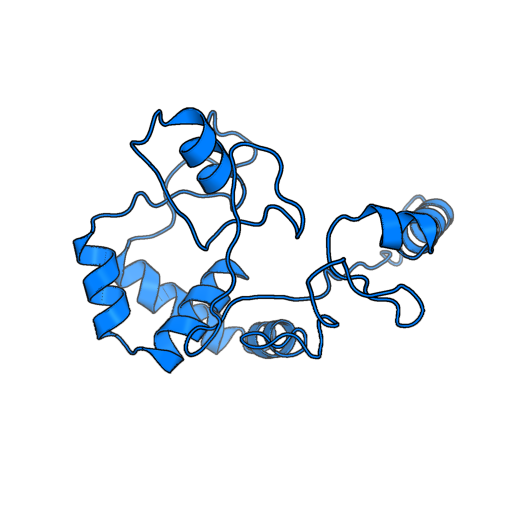A A 1 108 ? 10.092 11.218 -7.895 1.00 91.38 108 ALA A O 1
ATOM 827 N N . SER A 1 109 ? 11.047 9.268 -7.352 1.00 86.06 109 SER A N 1
ATOM 828 C CA . SER A 1 109 ? 9.787 8.545 -7.104 1.00 86.06 109 SER A CA 1
ATOM 829 C C . SER A 1 109 ? 8.923 9.102 -5.962 1.00 86.06 109 SER A C 1
ATOM 831 O O . SER A 1 109 ? 7.738 8.778 -5.878 1.00 86.06 109 SER A O 1
ATOM 833 N N . GLY A 1 110 ? 9.494 9.914 -5.064 1.00 85.44 110 GLY A N 1
ATOM 834 C CA . GLY A 1 110 ? 8.779 10.473 -3.908 1.00 85.44 110 GLY A CA 1
ATOM 835 C C . GLY A 1 110 ? 8.361 9.432 -2.856 1.00 85.44 110 GLY A C 1
ATOM 836 O O . GLY A 1 110 ? 7.507 9.713 -2.009 1.00 85.44 110 GLY A O 1
ATOM 837 N N . SER A 1 111 ? 8.941 8.229 -2.908 1.00 90.88 111 SER A N 1
ATOM 838 C CA . SER A 1 111 ? 8.723 7.126 -1.967 1.00 90.88 111 SER A CA 1
ATOM 839 C C . SER A 1 111 ? 10.054 6.450 -1.609 1.00 90.88 111 SER A C 1
ATOM 841 O O . SER A 1 111 ? 11.122 6.923 -1.994 1.00 90.88 111 SER A O 1
ATOM 843 N N . TRP A 1 112 ? 10.008 5.354 -0.853 1.00 94.81 112 TRP A N 1
ATOM 844 C CA . TRP A 1 112 ? 11.195 4.540 -0.607 1.00 94.81 112 TRP A CA 1
ATOM 845 C C . TRP A 1 112 ? 11.654 3.838 -1.888 1.00 94.81 112 TRP A C 1
ATOM 847 O O . TRP A 1 112 ? 10.861 3.215 -2.597 1.00 94.81 112 TRP A O 1
ATOM 857 N N . SER A 1 113 ? 12.957 3.906 -2.146 1.00 94.88 113 SER A N 1
ATOM 858 C CA . SER A 1 113 ? 13.615 3.181 -3.231 1.00 94.88 113 SER A CA 1
ATOM 859 C C . SER A 1 113 ? 13.756 1.693 -2.896 1.00 94.88 113 SER A C 1
ATOM 861 O O . SER A 1 113 ? 13.953 1.313 -1.744 1.00 94.88 113 SER A O 1
ATOM 863 N N . VAL A 1 114 ? 13.717 0.833 -3.918 1.00 94.50 114 VAL A N 1
ATOM 864 C CA . VAL A 1 114 ? 14.065 -0.598 -3.776 1.00 94.50 114 VAL A CA 1
ATOM 865 C C . VAL A 1 114 ? 15.572 -0.857 -3.898 1.00 94.50 114 VAL A C 1
ATOM 867 O O . VAL A 1 114 ? 16.034 -1.985 -3.717 1.00 94.50 114 VAL A O 1
ATOM 870 N N . ARG A 1 115 ? 16.354 0.170 -4.246 1.00 95.38 115 ARG A N 1
ATOM 871 C CA . ARG A 1 115 ? 17.814 0.108 -4.353 1.00 95.38 115 ARG A CA 1
ATOM 872 C C . ARG A 1 115 ? 18.485 0.510 -3.046 1.00 95.38 115 ARG A C 1
ATOM 874 O O . ARG A 1 115 ? 18.132 1.526 -2.467 1.00 95.38 115 ARG A O 1
ATOM 881 N N . LYS A 1 116 ? 19.540 -0.223 -2.682 1.00 93.62 116 LYS A N 1
ATOM 882 C CA . LYS A 1 116 ? 20.376 0.048 -1.498 1.00 93.62 116 LYS A CA 1
ATOM 883 C C . LYS A 1 116 ? 21.368 1.205 -1.663 1.00 93.62 116 LYS A C 1
ATOM 885 O O . LYS A 1 116 ? 21.999 1.594 -0.694 1.00 93.62 116 LYS A O 1
ATOM 890 N N . ASP A 1 117 ? 21.579 1.685 -2.887 1.00 95.25 117 ASP A N 1
ATOM 891 C CA . ASP A 1 117 ? 22.520 2.768 -3.219 1.00 95.25 117 ASP A CA 1
ATOM 892 C C . ASP A 1 117 ? 21.813 4.100 -3.547 1.00 95.25 117 ASP A C 1
ATOM 894 O O . ASP A 1 117 ? 22.400 5.010 -4.150 1.00 95.25 117 ASP A O 1
ATOM 898 N N . VAL A 1 118 ? 20.538 4.185 -3.164 1.00 95.19 118 VAL A N 1
ATOM 899 C CA . VAL A 1 118 ? 19.722 5.397 -3.137 1.00 95.19 118 VAL A CA 1
ATOM 900 C C . VAL A 1 118 ? 19.436 5.690 -1.673 1.00 95.19 118 VAL A C 1
ATOM 902 O O . VAL A 1 118 ? 18.995 4.803 -0.946 1.00 95.19 118 VAL A O 1
ATOM 905 N N . GLU A 1 119 ? 19.717 6.917 -1.253 1.00 93.69 119 GLU A N 1
ATOM 906 C CA . GLU A 1 119 ? 19.505 7.348 0.127 1.00 93.69 119 GLU A CA 1
ATOM 907 C C . GLU A 1 119 ? 18.022 7.298 0.509 1.00 93.69 119 GLU A C 1
ATOM 909 O O . GLU A 1 119 ? 17.133 7.480 -0.332 1.00 93.69 119 GLU A O 1
ATOM 914 N N . ALA A 1 120 ? 17.755 7.079 1.797 1.00 92.62 120 ALA A N 1
ATOM 915 C CA . ALA A 1 120 ? 16.399 7.136 2.315 1.00 92.62 120 ALA A CA 1
ATOM 916 C C . ALA A 1 120 ? 15.802 8.551 2.129 1.00 92.62 120 ALA A C 1
ATOM 918 O O . ALA A 1 120 ? 16.521 9.552 2.235 1.00 92.62 120 ALA A O 1
ATOM 919 N N . PRO A 1 121 ? 14.488 8.664 1.871 1.00 91.25 121 PRO A N 1
ATOM 920 C CA . PRO A 1 121 ? 13.813 9.953 1.764 1.00 91.25 121 PRO A CA 1
ATOM 921 C C . PRO A 1 121 ? 14.003 10.809 3.022 1.00 91.25 121 PRO A C 1
ATOM 923 O O . PRO A 1 121 ? 13.956 10.309 4.145 1.00 91.25 121 PRO A O 1
ATOM 926 N N . ALA A 1 122 ? 14.195 12.117 2.837 1.00 89.75 122 ALA A N 1
ATOM 927 C CA . ALA A 1 122 ? 14.476 13.035 3.938 1.00 89.75 122 ALA A CA 1
ATOM 928 C C . ALA A 1 122 ? 13.408 12.947 5.045 1.00 89.75 122 ALA A C 1
ATOM 930 O O . ALA A 1 122 ? 12.213 13.050 4.775 1.00 89.75 122 ALA A O 1
ATOM 931 N N . GLY A 1 123 ? 13.855 12.784 6.294 1.00 90.25 123 GLY A N 1
ATOM 932 C CA . GLY A 1 123 ? 12.975 12.646 7.459 1.00 90.25 123 GLY A CA 1
ATOM 933 C C . GLY A 1 123 ? 12.506 11.217 7.750 1.00 90.25 123 GLY A C 1
ATOM 934 O O . GLY A 1 123 ? 11.824 11.018 8.752 1.00 90.25 123 GLY A O 1
ATOM 935 N N . TYR A 1 124 ? 12.899 10.230 6.939 1.00 92.06 124 TYR A N 1
ATOM 936 C CA . TYR A 1 124 ? 12.531 8.827 7.121 1.00 92.06 124 TYR A CA 1
ATOM 937 C C . TYR A 1 124 ? 13.766 7.917 7.171 1.00 92.06 124 TYR A C 1
ATOM 939 O O . TYR A 1 124 ? 14.761 8.193 6.499 1.00 92.06 124 TYR A O 1
ATOM 947 N N . PRO A 1 125 ? 13.719 6.817 7.944 1.00 92.88 125 PRO A N 1
ATOM 948 C CA . PRO A 1 125 ? 14.700 5.744 7.825 1.00 92.88 125 PRO A CA 1
ATOM 949 C C . PRO A 1 125 ? 14.499 4.965 6.513 1.00 92.88 125 PRO A C 1
ATOM 951 O O . PRO A 1 125 ? 13.529 5.185 5.775 1.00 92.88 125 PRO A O 1
ATOM 954 N N . ASP A 1 126 ? 15.393 4.012 6.239 1.00 91.94 126 ASP A N 1
ATOM 955 C CA . ASP A 1 126 ? 15.186 3.029 5.172 1.00 91.94 126 ASP A CA 1
ATOM 956 C C . ASP A 1 126 ? 13.859 2.267 5.370 1.00 91.94 126 ASP A C 1
ATOM 958 O O . ASP A 1 126 ? 13.415 2.044 6.498 1.00 91.94 126 ASP A O 1
ATOM 962 N N . ALA A 1 127 ? 13.219 1.833 4.280 1.00 91.56 127 ALA A N 1
ATOM 963 C CA . ALA A 1 127 ? 11.942 1.115 4.338 1.00 91.56 127 ALA A CA 1
ATOM 964 C C . ALA A 1 127 ? 11.985 -0.158 5.200 1.00 91.56 127 ALA A C 1
ATOM 966 O O . ALA A 1 127 ? 10.960 -0.539 5.766 1.00 91.56 127 ALA A O 1
ATOM 967 N N . LEU A 1 128 ? 13.134 -0.837 5.275 1.00 93.06 128 LEU A N 1
ATOM 968 C CA . LEU A 1 128 ? 13.319 -2.034 6.099 1.00 93.06 128 LEU A CA 1
ATOM 969 C C . LEU A 1 128 ? 13.562 -1.709 7.577 1.00 93.06 128 LEU A C 1
ATOM 971 O O . LEU A 1 128 ? 13.384 -2.582 8.424 1.00 93.06 128 LEU A O 1
ATOM 975 N N . GLU A 1 129 ? 13.955 -0.475 7.882 1.00 93.19 129 GLU A N 1
ATOM 976 C CA . GLU A 1 129 ? 14.202 0.025 9.238 1.00 93.19 129 GLU A CA 1
ATOM 977 C C . GLU A 1 129 ? 13.029 0.863 9.771 1.00 93.19 129 GLU A C 1
ATOM 979 O O . GLU A 1 129 ? 12.992 1.201 10.955 1.00 93.19 129 GLU A O 1
ATOM 984 N N . MET A 1 130 ? 12.056 1.181 8.913 1.00 92.94 130 MET A N 1
ATOM 985 C CA . MET A 1 130 ? 10.875 1.965 9.250 1.00 92.94 130 MET A CA 1
ATOM 986 C C . MET A 1 130 ? 9.993 1.244 10.287 1.00 92.94 130 MET A C 1
ATOM 988 O O . MET A 1 130 ? 9.446 0.174 9.995 1.00 92.94 130 MET A O 1
ATOM 992 N N . PRO A 1 131 ? 9.793 1.825 11.487 1.00 92.44 131 PRO A N 1
ATOM 993 C CA . PRO A 1 131 ? 8.927 1.242 12.504 1.00 92.44 131 PRO A CA 1
ATOM 994 C C . PRO A 1 131 ? 7.482 1.117 12.020 1.00 92.44 131 PRO A C 1
ATOM 996 O O . PRO A 1 131 ? 7.005 1.943 11.250 1.00 92.44 131 PRO A O 1
ATOM 999 N N . GLY A 1 132 ? 6.761 0.103 12.502 1.00 92.19 132 GLY A N 1
ATOM 1000 C CA . GLY A 1 132 ? 5.331 -0.061 12.212 1.00 92.19 132 GLY A CA 1
ATOM 1001 C C . GLY A 1 132 ? 5.012 -0.665 10.839 1.00 92.19 132 GLY A C 1
ATOM 1002 O O . GLY A 1 132 ? 3.840 -0.823 10.511 1.00 92.19 132 GLY A O 1
ATOM 1003 N N . THR A 1 133 ? 6.008 -1.058 10.044 1.00 94.19 133 THR A N 1
ATOM 1004 C CA . THR A 1 133 ? 5.784 -1.813 8.805 1.00 94.19 133 THR A CA 1
ATOM 1005 C C . THR A 1 133 ? 6.845 -2.895 8.599 1.00 94.19 133 THR A C 1
ATOM 1007 O O . THR A 1 133 ? 7.902 -2.888 9.222 1.00 94.19 133 THR A O 1
ATOM 1010 N N . ASN A 1 134 ? 6.557 -3.853 7.719 1.00 95.06 134 ASN A N 1
ATOM 1011 C CA . ASN A 1 134 ? 7.538 -4.805 7.214 1.00 95.06 134 ASN A CA 1
ATOM 1012 C C . ASN A 1 134 ? 7.255 -5.087 5.725 1.00 95.06 134 ASN A C 1
ATOM 1014 O O . ASN A 1 134 ? 6.333 -5.857 5.419 1.00 95.06 134 ASN A O 1
ATOM 1018 N N . PRO A 1 135 ? 8.061 -4.527 4.797 1.00 95.25 135 PRO A N 1
ATOM 1019 C CA . PRO A 1 135 ? 7.859 -4.683 3.355 1.00 95.25 135 PRO A CA 1
ATOM 1020 C C . PRO A 1 135 ? 7.893 -6.134 2.848 1.00 95.25 135 PRO A C 1
ATOM 1022 O O . PRO A 1 135 ? 7.477 -6.405 1.722 1.00 95.25 135 PRO A O 1
ATOM 1025 N N . THR A 1 136 ? 8.402 -7.077 3.650 1.00 95.56 136 THR A N 1
ATOM 1026 C CA . THR A 1 136 ? 8.547 -8.491 3.268 1.00 95.56 136 THR A CA 1
ATOM 1027 C C . THR A 1 136 ? 7.331 -9.351 3.619 1.00 95.56 136 THR A C 1
ATOM 1029 O O . THR A 1 136 ? 7.221 -10.478 3.132 1.00 95.56 136 THR A O 1
ATOM 1032 N N . GLU A 1 137 ? 6.406 -8.843 4.438 1.00 97.12 137 GLU A N 1
ATOM 1033 C CA . GLU A 1 137 ? 5.296 -9.641 4.973 1.00 97.12 137 GLU A CA 1
ATOM 1034 C C . GLU A 1 137 ? 4.053 -9.613 4.085 1.00 97.12 137 GLU A C 1
ATOM 1036 O O . GLU A 1 137 ? 3.374 -10.632 3.975 1.00 97.12 137 GLU A O 1
ATOM 1041 N N . PHE A 1 138 ? 3.780 -8.512 3.373 1.00 97.81 138 PHE A N 1
ATOM 1042 C CA . PHE A 1 138 ? 2.587 -8.427 2.521 1.00 97.81 138 PHE A CA 1
ATOM 1043 C C . PHE A 1 138 ? 2.564 -9.520 1.441 1.00 97.81 138 PHE A C 1
ATOM 1045 O O . PHE A 1 138 ? 1.538 -10.161 1.225 1.00 97.81 138 PHE A O 1
ATOM 1052 N N . GLY A 1 139 ? 3.707 -9.794 0.803 1.00 97.12 139 GLY A N 1
ATOM 1053 C CA . GLY A 1 139 ? 3.824 -10.869 -0.187 1.00 97.12 139 GLY A CA 1
ATOM 1054 C C . GLY A 1 139 ? 3.590 -12.265 0.405 1.00 97.12 139 GLY A C 1
ATOM 1055 O O . GLY A 1 139 ? 2.940 -13.096 -0.226 1.00 97.12 139 GLY A O 1
ATOM 1056 N N . LYS A 1 140 ? 4.064 -12.517 1.634 1.00 97.44 140 LYS A N 1
ATOM 1057 C CA . LYS A 1 140 ? 3.846 -13.788 2.347 1.00 97.44 140 LYS A CA 1
ATOM 1058 C C . LYS A 1 140 ? 2.384 -13.951 2.748 1.00 97.44 140 LYS A C 1
ATOM 1060 O O . LYS A 1 140 ? 1.805 -15.008 2.530 1.00 97.44 140 LYS A O 1
ATOM 1065 N N . TRP A 1 141 ? 1.780 -12.887 3.270 1.00 98.12 141 TRP A N 1
ATOM 1066 C CA . TRP A 1 141 ? 0.355 -12.834 3.579 1.00 98.12 141 TRP A CA 1
ATOM 1067 C C . TRP A 1 141 ? -0.493 -13.114 2.333 1.00 98.12 141 TRP A C 1
ATOM 1069 O O . TRP A 1 141 ? -1.391 -13.951 2.361 1.00 98.12 141 TRP A O 1
ATOM 1079 N N . MET A 1 142 ? -0.139 -12.491 1.204 1.00 97.88 142 MET A N 1
ATOM 1080 C CA . MET A 1 142 ? -0.807 -12.686 -0.082 1.00 97.88 142 MET A CA 1
ATOM 1081 C C . MET A 1 142 ? -0.720 -14.117 -0.615 1.00 97.88 142 MET A C 1
ATOM 1083 O O . MET A 1 142 ? -1.585 -14.497 -1.408 1.00 97.88 142 MET A O 1
ATOM 1087 N N . ALA A 1 143 ? 0.291 -14.894 -0.215 1.00 97.75 143 ALA A N 1
ATOM 1088 C CA . ALA A 1 143 ? 0.484 -16.267 -0.670 1.00 97.75 143 ALA A CA 1
ATOM 1089 C C . ALA A 1 143 ? -0.534 -17.251 -0.061 1.00 97.75 143 ALA A C 1
ATOM 1091 O O . ALA A 1 143 ? -0.881 -18.238 -0.710 1.00 97.75 143 ALA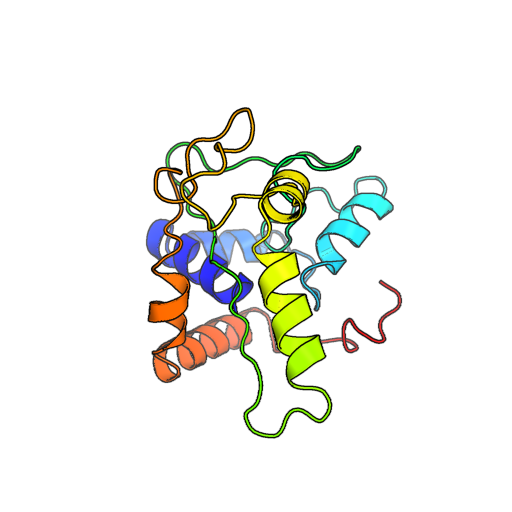 A O 1
ATOM 1092 N N . ASP A 1 144 ? -1.075 -16.976 1.132 1.00 98.25 144 ASP A N 1
ATOM 1093 C CA . ASP A 1 144 ? -2.154 -17.777 1.725 1.00 98.25 144 ASP A CA 1
ATOM 1094 C C . ASP A 1 144 ? -3.527 -17.267 1.265 1.00 98.25 144 ASP A C 1
ATOM 1096 O O . ASP A 1 144 ? -4.241 -16.547 1.967 1.00 98.25 144 ASP A O 1
ATOM 1100 N N . ARG A 1 145 ? -3.924 -17.658 0.049 1.00 98.19 145 ARG A N 1
ATOM 1101 C CA . ARG A 1 145 ? -5.201 -17.219 -0.539 1.00 98.19 145 ARG A CA 1
ATOM 1102 C C . ARG A 1 145 ? -6.419 -17.619 0.285 1.00 98.19 145 ARG A C 1
ATOM 1104 O O . ARG A 1 145 ? -7.394 -16.872 0.295 1.00 98.19 145 ARG A O 1
ATOM 1111 N N . ALA A 1 146 ? -6.361 -18.744 0.993 1.00 98.38 146 ALA A N 1
ATOM 1112 C CA . ALA A 1 146 ? -7.476 -19.209 1.805 1.00 98.38 146 ALA A CA 1
ATOM 1113 C C . ALA A 1 146 ? -7.654 -18.335 3.056 1.00 98.38 146 ALA A C 1
ATOM 1115 O O . ALA A 1 146 ? -8.782 -18.006 3.419 1.00 98.38 146 ALA A O 1
ATOM 1116 N N . ALA A 1 147 ? -6.561 -17.931 3.713 1.00 97.62 147 ALA A N 1
ATOM 1117 C CA . ALA A 1 147 ? -6.629 -16.984 4.824 1.00 97.62 147 ALA A CA 1
ATOM 1118 C C . ALA A 1 147 ? -7.119 -15.603 4.373 1.00 97.62 147 ALA A C 1
ATOM 1120 O O . ALA A 1 147 ? -8.012 -15.044 5.012 1.00 97.62 147 ALA A O 1
ATOM 1121 N N . VAL A 1 148 ? -6.599 -15.096 3.250 1.00 98.44 148 VAL A N 1
ATOM 1122 C CA . VAL A 1 148 ? -7.023 -13.809 2.675 1.00 98.44 148 VAL A CA 1
ATOM 1123 C C . VAL A 1 148 ? -8.519 -13.811 2.357 1.00 98.44 148 VAL A C 1
ATOM 1125 O O . VAL A 1 148 ? -9.226 -12.861 2.690 1.00 98.44 148 VAL A O 1
ATOM 1128 N N . GLU A 1 149 ? -9.024 -14.885 1.750 1.00 98.25 149 GLU A N 1
ATOM 1129 C CA . GLU A 1 149 ? -10.441 -15.017 1.413 1.00 98.25 149 GLU A CA 1
ATOM 1130 C C . GLU A 1 149 ? -11.340 -15.075 2.653 1.00 98.25 149 GLU A C 1
ATOM 1132 O O . GLU A 1 149 ? -12.334 -14.351 2.713 1.00 98.25 149 GLU A O 1
ATOM 1137 N N . ARG A 1 150 ? -10.975 -15.865 3.672 1.00 98.31 150 ARG A N 1
ATOM 1138 C CA . ARG A 1 150 ? -11.734 -15.911 4.933 1.00 98.31 150 ARG A CA 1
ATOM 1139 C C . ARG A 1 150 ? -11.802 -14.543 5.601 1.00 98.31 150 ARG A C 1
ATOM 1141 O O . ARG A 1 150 ? -12.862 -14.158 6.085 1.00 98.31 150 ARG A O 1
ATOM 1148 N N . LEU A 1 151 ? -10.690 -13.809 5.611 1.00 98.12 151 LEU A N 1
ATOM 1149 C CA . LEU A 1 151 ? -10.655 -12.473 6.190 1.00 98.12 151 LEU A CA 1
ATOM 1150 C C . LEU A 1 151 ? -11.519 -11.488 5.391 1.00 98.12 151 LEU A C 1
ATOM 1152 O O . LEU A 1 151 ? -12.251 -10.700 5.985 1.00 98.12 151 LEU A O 1
ATOM 1156 N N . ARG A 1 152 ? -11.486 -11.556 4.054 1.00 98.19 152 ARG A N 1
ATOM 1157 C CA . ARG A 1 152 ? -12.374 -10.756 3.199 1.00 98.19 152 ARG A CA 1
ATOM 1158 C C . ARG A 1 152 ? -13.841 -11.017 3.543 1.00 98.19 152 ARG A C 1
ATOM 1160 O O . ARG A 1 152 ? -14.563 -10.058 3.783 1.00 98.19 152 ARG A O 1
ATOM 1167 N N . PHE A 1 153 ? -14.262 -12.280 3.622 1.00 98.19 153 PHE A N 1
ATOM 1168 C CA . PHE A 1 153 ? -15.648 -12.625 3.960 1.00 98.19 153 PHE A CA 1
ATOM 1169 C C . PHE A 1 153 ? -16.044 -12.172 5.362 1.00 98.19 153 PHE A C 1
ATOM 1171 O O . PHE A 1 153 ? -17.157 -11.697 5.553 1.00 98.19 153 PHE A O 1
ATOM 1178 N N . PHE A 1 154 ? -15.126 -12.248 6.327 1.00 97.94 154 PHE A N 1
ATOM 1179 C CA . PHE A 1 154 ? -15.350 -11.690 7.657 1.00 97.94 154 PHE A CA 1
ATOM 1180 C C . PHE A 1 154 ? -15.650 -10.180 7.613 1.00 97.94 154 PHE A C 1
ATOM 1182 O O . PHE A 1 154 ? -16.547 -9.714 8.313 1.00 97.94 154 PHE A O 1
ATOM 1189 N N . PHE A 1 155 ? -14.930 -9.408 6.792 1.00 97.69 155 PHE A N 1
ATOM 1190 C CA . PHE A 1 155 ? -15.234 -7.986 6.627 1.00 97.69 155 PHE A CA 1
ATOM 1191 C C . PHE A 1 155 ? -16.539 -7.769 5.858 1.00 97.69 155 PHE A C 1
ATOM 1193 O O . PHE A 1 155 ? -17.365 -6.980 6.305 1.00 97.69 155 PHE A O 1
ATOM 1200 N N . GLU A 1 156 ? -16.767 -8.485 4.755 1.00 97.38 156 GLU A N 1
ATOM 1201 C CA . GLU A 1 156 ? -17.989 -8.361 3.945 1.00 97.38 156 GLU A CA 1
ATOM 1202 C C . GLU A 1 156 ? -19.267 -8.692 4.732 1.00 97.38 156 GLU A C 1
ATOM 1204 O O . GLU A 1 156 ? -20.291 -8.055 4.506 1.00 97.38 156 GLU A O 1
ATOM 1209 N N . ASP A 1 157 ? -19.212 -9.607 5.702 1.00 97.50 157 ASP A N 1
ATOM 1210 C CA . ASP A 1 157 ? -20.323 -9.881 6.627 1.00 97.50 157 ASP A CA 1
ATOM 1211 C C . ASP A 1 157 ? -20.707 -8.649 7.470 1.00 97.50 157 ASP A C 1
ATOM 1213 O O . ASP A 1 157 ? -21.872 -8.443 7.806 1.00 97.50 157 ASP A O 1
ATOM 1217 N N . LYS A 1 158 ? -19.733 -7.783 7.774 1.00 95.94 158 LYS A N 1
ATOM 1218 C CA . LYS A 1 158 ? -19.911 -6.602 8.631 1.00 95.94 158 LYS A CA 1
ATOM 1219 C C . LYS A 1 158 ? -20.156 -5.304 7.860 1.00 95.94 158 LYS A C 1
ATOM 1221 O O . LYS A 1 158 ? -20.863 -4.439 8.369 1.00 95.94 158 LYS A O 1
ATOM 1226 N N . ILE A 1 159 ? -19.564 -5.141 6.672 1.00 95.81 159 ILE A N 1
ATOM 1227 C CA . ILE A 1 159 ? -19.649 -3.897 5.874 1.00 95.81 159 ILE A CA 1
ATOM 1228 C C . ILE A 1 159 ? -20.380 -4.061 4.538 1.00 95.81 159 ILE A C 1
ATOM 1230 O O . ILE A 1 159 ? -20.556 -3.082 3.814 1.00 95.81 159 ILE A O 1
ATOM 1234 N N . GLY A 1 160 ? -20.819 -5.276 4.210 1.00 95.75 160 GLY A N 1
ATOM 1235 C CA . GLY A 1 160 ? -21.345 -5.623 2.896 1.00 95.75 160 GLY A CA 1
ATOM 1236 C C . GLY A 1 160 ? -20.242 -5.846 1.857 1.00 95.75 160 GLY A C 1
ATOM 1237 O O . GLY A 1 160 ? -19.061 -5.571 2.071 1.00 95.75 160 GLY A O 1
ATOM 1238 N N . THR A 1 161 ? -20.636 -6.353 0.691 1.00 94.94 161 THR A N 1
ATOM 1239 C CA . THR A 1 161 ? -19.732 -6.461 -0.460 1.00 94.94 161 THR A CA 1
ATOM 1240 C C . THR A 1 161 ? -19.436 -5.081 -1.043 1.00 94.94 161 THR A C 1
ATOM 1242 O O . THR A 1 161 ? -20.222 -4.145 -0.885 1.00 94.94 161 THR A O 1
ATOM 1245 N N . ALA A 1 162 ? -18.313 -4.939 -1.750 1.00 92.81 162 ALA A N 1
ATOM 1246 C CA . ALA A 1 162 ? -17.942 -3.673 -2.379 1.00 92.81 162 ALA A CA 1
ATOM 1247 C C . ALA A 1 162 ? -19.029 -3.186 -3.362 1.00 92.81 162 ALA A C 1
ATOM 1249 O O . ALA A 1 162 ? -19.320 -3.855 -4.352 1.00 92.81 162 ALA A O 1
ATOM 1250 N N . GLN A 1 163 ? -19.594 -2.006 -3.093 1.00 92.19 163 GLN A N 1
ATOM 1251 C CA . GLN A 1 163 ? -20.640 -1.375 -3.906 1.00 92.19 163 GLN A CA 1
ATOM 1252 C C . GLN A 1 163 ? -20.081 -0.254 -4.795 1.00 92.19 163 GLN A C 1
ATOM 1254 O O . GLN A 1 163 ? -19.014 0.292 -4.518 1.00 92.19 163 GLN A O 1
ATOM 1259 N N . GLY A 1 164 ? -20.835 0.123 -5.830 1.00 86.62 164 GLY A N 1
ATOM 1260 C CA . GLY A 1 164 ? -20.497 1.219 -6.744 1.00 86.62 164 GLY A CA 1
ATOM 1261 C C . GLY A 1 164 ? -19.752 0.781 -8.006 1.00 86.62 164 GLY A C 1
ATOM 1262 O O . GLY A 1 164 ? -19.358 -0.383 -8.156 1.00 86.62 164 GLY A O 1
ATOM 1263 N N . LEU A 1 165 ? -19.581 1.734 -8.926 1.00 87.38 165 LEU A N 1
ATOM 1264 C CA . LEU A 1 165 ? -18.891 1.525 -10.197 1.00 87.38 165 LEU A CA 1
ATOM 1265 C C . LEU A 1 165 ? -17.423 1.136 -9.986 1.00 87.38 165 LEU A C 1
ATOM 1267 O O . LEU A 1 165 ? -16.868 1.204 -8.885 1.00 87.38 165 LEU A O 1
ATOM 1271 N N . SER A 1 166 ? -16.802 0.644 -11.055 1.00 86.06 166 SER A N 1
ATOM 1272 C CA . SER A 1 166 ? -15.356 0.476 -11.066 1.00 86.06 166 SER A CA 1
ATOM 1273 C C . SER A 1 166 ? -14.685 1.840 -10.846 1.00 86.06 166 SER A C 1
ATOM 1275 O O . SER A 1 166 ? -15.108 2.793 -11.489 1.00 86.06 166 SER A O 1
ATOM 1277 N N . PRO A 1 167 ? -13.595 1.938 -10.062 1.00 84.31 167 PRO A N 1
ATOM 1278 C CA . PRO A 1 167 ? -12.802 3.172 -9.944 1.00 84.31 167 PRO A CA 1
ATOM 1279 C C . PRO A 1 167 ? -12.168 3.665 -11.257 1.00 84.31 167 PRO A C 1
ATOM 1281 O O . PRO A 1 167 ? -11.462 4.663 -11.284 1.00 84.31 167 PRO A O 1
ATOM 1284 N N . LEU A 1 168 ? -12.307 2.890 -12.337 1.00 82.00 168 LEU A N 1
ATOM 1285 C CA . LEU A 1 168 ? -11.896 3.277 -13.689 1.00 82.00 168 LEU A CA 1
ATOM 1286 C C . LEU A 1 168 ? -13.010 4.010 -14.452 1.00 82.00 168 LEU A C 1
ATOM 1288 O O . LEU A 1 168 ? -12.774 4.492 -15.556 1.00 82.00 168 LEU A O 1
ATOM 1292 N N . GLU A 1 169 ? -14.222 4.022 -13.903 1.00 84.50 169 GLU A N 1
ATOM 1293 C CA . GLU A 1 169 ? -15.452 4.487 -14.547 1.00 84.50 169 GLU A CA 1
ATOM 1294 C C . GLU A 1 169 ? -16.257 5.438 -13.652 1.00 84.50 169 GLU A C 1
ATOM 1296 O O . GLU A 1 169 ? -17.226 6.027 -14.129 1.00 84.50 169 GLU A O 1
ATOM 1301 N N . ASP A 1 170 ? -15.920 5.551 -12.364 1.00 78.12 170 ASP A N 1
ATOM 1302 C CA . ASP A 1 170 ? -16.633 6.416 -11.433 1.00 78.12 170 ASP A CA 1
ATOM 1303 C C . ASP A 1 170 ? -16.239 7.891 -11.595 1.00 78.12 170 ASP A C 1
ATOM 1305 O O . ASP A 1 170 ? -15.216 8.245 -12.178 1.00 78.12 170 ASP A O 1
ATOM 1309 N N . ASP A 1 171 ? -17.125 8.767 -11.127 1.00 78.19 171 ASP A N 1
ATOM 1310 C CA . ASP A 1 171 ? -17.006 10.225 -11.189 1.00 78.19 171 ASP A CA 1
ATOM 1311 C C . ASP A 1 171 ? -16.561 10.836 -9.847 1.00 78.19 171 ASP A C 1
ATOM 1313 O O . ASP A 1 171 ? -16.744 12.035 -9.616 1.00 78.19 171 ASP A O 1
ATOM 1317 N N . LEU A 1 172 ? -16.009 10.000 -8.956 1.00 74.06 172 LEU A N 1
ATOM 1318 C CA . LEU A 1 172 ? -15.619 10.351 -7.588 1.00 74.06 172 LEU A CA 1
ATOM 1319 C C . LEU A 1 172 ? -14.185 10.866 -7.449 1.00 74.06 172 LEU A C 1
ATOM 1321 O O . LEU A 1 172 ? -13.266 10.384 -8.145 1.00 74.06 172 LEU A O 1
#

pLDDT: mean 93.37, std 5.64, range [66.06, 98.62]

Organism: NCBI:txid45133

Secondary structure (DSSP, 8-state):
-HHHHHHHHHHHHH-HHHHHHHHHT-----SSSSHHHHHHHHSTTS----SS----SSPPTT------SSS------PPP----TT-SSHHHHHHHHHHHTSHHHHHHTSS--S-TTSPPPTT---TTT-TT--TTHHHHHHH-HHHHHHHHHHHHHHH-SPPSS-TTT---

Sequence (172 aa):
DAVLYAFDLVLRQQGLAWFDALLAQNPRWVRGSATPATLIGNSNGTYTASFTTALGLSPPAPYNISFPETSGAFVTWPQTGAILRDAPHPESAKLLHSFILSKENQEASGSWSVRKDVEAPAGYPDALEMPGTNPTEFGKWMADRAAVERLRFFFEDKIGTAQGLSPLEDDL

Foldseek 3Di:
DQLLVQVVQQCVQPNPVVVVVVVVVVDDDAPDQCVLVVCCVPVPPPRPDDLSHDQAQDHDPPDDDDDDDPRAAHEDADDDDDDDPVRVCRVVVVVVVCVCLDQVNQQVVSHARPDPPHAGPPPAHHPCPGPRYHRPVVVVVVVPVVVSVVSVVVVCVPPNDHDDDHPVPDPD